Protein AF-A0A8J8A7P6-F1 (afdb_monomer)

Foldseek 3Di:
DPPVLVVVLVVLLVVLVVLLVVLLVVLLVVCVVVCVCVVDPVVCSLVSSLVRSLVVSCVVLCVVLVVDPDPVSNVSSVVSSVVSSVVSNVVSCVVSVVD

Nearest PDB structures (foldseek):
  2lff-assembly1_A  TM=4.448E-01  e=4.090E+00  Escherichia coli

Sequence (99 aa):
MKGSDIIVILLYGIFLFISSLYFILAGSALVDSLGIDRHVPCLLTPVIVAFTSSLMFTALSSVPLAFTKRKGIRRAVFMLFSASFAFYSIVVWFFLGLK

pLDDT: mean 80.86, std 7.24, range [47.47, 88.5]

Secondary structure (DSSP, 8-state):
--H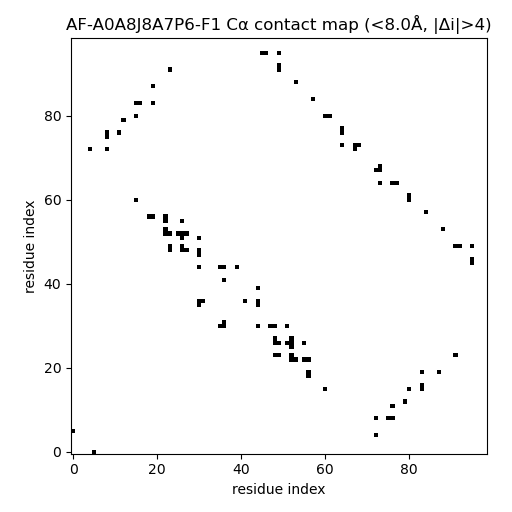HHHHHHHHHHHHHHHHHHHHHHHHHHHHHHTTGGGTS-TTTHHHHHHHHHHHHHHHHHHHHHHH---HHHHHHHHHHHHHHHHHHHHHHHHHHHT-

Solvent-accessible surface area (backbone atoms only — not comparable to full-atom values): 5491 Å² total; per-residue (Å²): 133,56,72,69,57,52,52,52,50,50,54,50,51,53,50,51,57,57,45,48,61,50,28,52,55,50,17,44,53,49,40,59,72,68,46,49,60,79,77,45,61,78,84,49,42,56,58,52,26,49,52,49,14,49,50,53,44,51,58,61,66,46,47,65,62,75,70,47,83,51,71,77,57,41,55,55,52,49,53,50,49,53,54,48,49,53,50,39,52,53,52,49,50,53,66,50,69,74,106

Mean predicted aligned error: 6.5 Å

Structure (mmCIF, N/CA/C/O backbone):
data_AF-A0A8J8A7P6-F1
#
_entry.id   AF-A0A8J8A7P6-F1
#
loop_
_atom_site.group_PDB
_atom_site.id
_atom_site.type_symbol
_atom_site.label_atom_id
_atom_site.label_alt_id
_atom_site.label_comp_id
_atom_site.label_asym_id
_atom_site.label_entity_id
_atom_site.label_seq_id
_atom_site.pdbx_PDB_ins_code
_atom_site.Cartn_x
_atom_site.Cartn_y
_atom_site.Cartn_z
_atom_site.occupancy
_atom_site.B_iso_or_equiv
_atom_site.auth_seq_id
_atom_site.auth_comp_id
_atom_site.auth_asym_id
_atom_site.auth_atom_id
_atom_site.pdbx_PDB_model_num
ATOM 1 N N . MET A 1 1 ? -16.924 8.272 21.383 1.00 63.09 1 MET A N 1
ATOM 2 C CA . MET A 1 1 ? -15.663 7.514 21.193 1.00 63.09 1 MET A CA 1
ATOM 3 C C . MET A 1 1 ? -14.841 7.662 22.457 1.00 63.09 1 MET A C 1
ATOM 5 O O . MET A 1 1 ? -14.871 8.743 23.030 1.00 63.09 1 MET A O 1
ATOM 9 N N . LYS A 1 2 ? -14.178 6.604 22.937 1.00 77.44 2 LYS A N 1
ATOM 10 C CA . LYS A 1 2 ? -13.276 6.734 24.094 1.00 77.44 2 LYS A CA 1
ATOM 11 C C . LYS A 1 2 ? -11.980 7.408 23.627 1.00 77.44 2 LYS A C 1
ATOM 13 O O . LYS A 1 2 ? -11.599 7.230 22.473 1.00 77.44 2 LYS A O 1
ATOM 18 N N . GLY A 1 3 ? -11.293 8.154 24.496 1.00 76.62 3 GLY A N 1
ATOM 19 C CA . GLY A 1 3 ? -10.028 8.822 24.137 1.00 76.62 3 GLY A CA 1
ATOM 20 C C . GLY A 1 3 ? -8.970 7.857 23.579 1.00 76.62 3 GLY A C 1
ATOM 21 O O . GLY A 1 3 ? -8.239 8.199 22.656 1.00 76.62 3 GLY A O 1
ATOM 22 N N . SER A 1 4 ? -8.977 6.604 24.041 1.00 78.06 4 SER A N 1
ATOM 23 C CA . SER A 1 4 ? -8.136 5.531 23.502 1.00 78.06 4 SER A CA 1
ATOM 24 C C . SER A 1 4 ? -8.440 5.173 22.043 1.00 78.06 4 SER A C 1
ATOM 26 O O . SER A 1 4 ? -7.518 4.861 21.298 1.00 78.06 4 SER A O 1
ATOM 28 N N . ASP A 1 5 ? -9.697 5.262 21.599 1.00 78.06 5 ASP A N 1
ATOM 29 C CA . ASP A 1 5 ? -10.060 4.995 20.203 1.00 78.06 5 ASP A CA 1
ATOM 30 C C . ASP A 1 5 ? -9.520 6.102 19.275 1.00 78.06 5 ASP A C 1
ATOM 32 O O . ASP A 1 5 ? -9.119 5.824 18.148 1.00 78.06 5 ASP A O 1
ATOM 36 N N . ILE A 1 6 ? -9.470 7.351 19.760 1.00 82.88 6 ILE A N 1
ATOM 37 C CA . ILE A 1 6 ? -8.918 8.501 19.024 1.00 82.88 6 ILE A CA 1
ATOM 38 C C . ILE A 1 6 ? -7.408 8.336 18.839 1.00 82.88 6 ILE A C 1
ATOM 40 O O . ILE A 1 6 ? -6.904 8.531 17.737 1.00 82.88 6 ILE A O 1
ATOM 44 N N . ILE A 1 7 ? -6.701 7.914 19.892 1.00 84.50 7 ILE A N 1
ATOM 45 C CA . ILE A 1 7 ? -5.255 7.661 19.845 1.00 84.50 7 ILE A CA 1
ATOM 46 C C . ILE A 1 7 ? -4.926 6.583 18.807 1.00 84.50 7 ILE A C 1
ATOM 48 O O . ILE A 1 7 ? -4.011 6.767 18.011 1.00 84.50 7 ILE A O 1
ATOM 52 N N . VAL A 1 8 ? -5.697 5.490 18.762 1.00 83.31 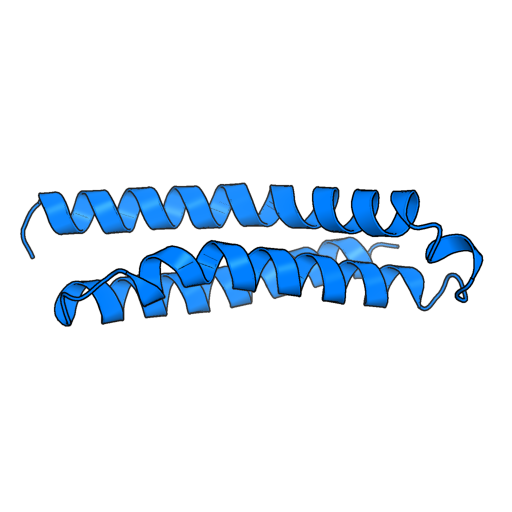8 VAL A N 1
ATOM 53 C CA . VAL A 1 8 ? -5.497 4.413 17.775 1.00 83.31 8 VAL A CA 1
ATOM 54 C C . VAL A 1 8 ? -5.700 4.919 16.346 1.00 83.31 8 VAL A C 1
ATOM 56 O O . VAL A 1 8 ? -4.906 4.597 15.467 1.00 83.31 8 VAL A O 1
ATOM 59 N N . ILE A 1 9 ? -6.733 5.732 16.109 1.00 83.75 9 ILE A N 1
ATOM 60 C CA . ILE A 1 9 ? -6.997 6.317 14.787 1.00 83.75 9 ILE A CA 1
ATOM 61 C C . ILE A 1 9 ? -5.869 7.271 14.374 1.00 83.75 9 ILE A C 1
ATOM 63 O O . ILE A 1 9 ? -5.427 7.227 13.228 1.00 83.75 9 ILE A O 1
ATOM 67 N N . LEU A 1 10 ? -5.377 8.094 15.304 1.00 87.94 10 LEU A N 1
ATOM 68 C CA . LEU A 1 10 ? -4.278 9.026 15.058 1.00 87.94 10 LEU A CA 1
ATOM 69 C C . LEU A 1 10 ? -2.977 8.284 14.719 1.00 87.94 10 LEU A C 1
ATOM 71 O O . LEU A 1 10 ? -2.348 8.582 13.707 1.00 87.94 10 LEU A O 1
ATOM 75 N N . LEU A 1 11 ? -2.607 7.280 15.522 1.00 87.44 11 LEU A N 1
ATOM 76 C CA . LEU A 1 11 ? -1.435 6.436 15.273 1.00 87.44 11 LEU A CA 1
ATOM 77 C C . LEU A 1 11 ? -1.529 5.731 13.921 1.00 87.44 11 LEU A C 1
ATOM 79 O O . LEU A 1 11 ? -0.550 5.686 13.181 1.00 87.44 11 LEU A O 1
ATOM 83 N N . TYR A 1 12 ? -2.713 5.220 13.580 1.00 85.94 12 TYR A N 1
ATOM 84 C CA . TYR A 1 12 ? -2.947 4.587 12.289 1.00 85.94 12 TYR A CA 1
ATOM 85 C C . TYR A 1 12 ? -2.804 5.578 11.125 1.00 85.9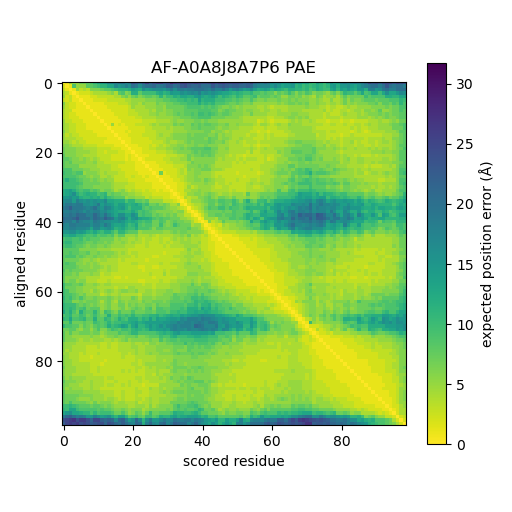4 12 TYR A C 1
ATOM 87 O O . TYR A 1 12 ? -2.200 5.241 10.112 1.00 85.94 12 TYR A O 1
ATOM 95 N N . GLY A 1 13 ? -3.281 6.816 11.276 1.00 85.12 13 GLY A N 1
ATOM 96 C CA . GLY A 1 13 ? -3.085 7.866 10.274 1.00 85.12 13 GLY A CA 1
ATOM 97 C C . GLY A 1 13 ? -1.623 8.253 10.073 1.00 85.12 13 GLY A C 1
ATOM 98 O O . GLY A 1 13 ? -1.172 8.354 8.935 1.00 85.12 13 GLY A O 1
ATOM 99 N N . ILE A 1 14 ? -0.859 8.395 11.158 1.00 88.44 14 ILE A N 1
ATOM 100 C CA . ILE A 1 14 ? 0.586 8.666 11.087 1.00 88.44 14 ILE A CA 1
ATOM 101 C C . ILE A 1 14 ? 1.310 7.502 10.399 1.00 88.44 14 ILE A C 1
ATOM 103 O O . ILE A 1 14 ? 2.130 7.720 9.508 1.00 88.44 14 ILE A O 1
ATOM 107 N N . PHE A 1 15 ? 0.971 6.266 10.772 1.00 88.38 15 PHE A N 1
ATOM 108 C CA . PHE A 1 15 ? 1.515 5.065 10.145 1.00 88.38 15 PHE A CA 1
ATOM 109 C C . PHE A 1 15 ? 1.238 5.033 8.638 1.00 88.38 15 PHE A C 1
ATOM 111 O O . PHE A 1 15 ? 2.162 4.802 7.860 1.00 88.38 15 PHE A O 1
ATOM 118 N N . LEU A 1 16 ? -0.002 5.300 8.220 1.00 86.56 16 LEU A N 1
ATOM 119 C CA . LEU A 1 16 ? -0.396 5.363 6.811 1.00 86.56 16 LEU A CA 1
ATOM 120 C C . LEU A 1 16 ? 0.395 6.425 6.039 1.00 86.56 16 LEU A C 1
ATOM 122 O O . LEU A 1 16 ? 0.885 6.158 4.941 1.00 86.56 16 LEU A O 1
ATOM 126 N N . PHE A 1 17 ? 0.572 7.604 6.637 1.00 85.75 17 PHE A N 1
ATOM 127 C CA . PHE A 1 17 ? 1.315 8.695 6.020 1.00 85.75 17 PHE A CA 1
ATOM 128 C C . PHE A 1 17 ? 2.791 8.340 5.808 1.00 85.75 17 PHE A C 1
ATOM 130 O O . PHE A 1 17 ? 3.296 8.461 4.696 1.00 85.75 17 PHE A O 1
ATOM 137 N N . ILE A 1 18 ? 3.479 7.826 6.829 1.00 85.88 18 ILE A N 1
ATOM 138 C CA . ILE A 1 18 ? 4.895 7.431 6.713 1.00 85.88 18 ILE A CA 1
ATOM 139 C C . ILE A 1 18 ? 5.054 6.257 5.737 1.00 85.88 18 ILE A C 1
ATOM 141 O O . ILE A 1 18 ? 5.951 6.256 4.891 1.00 85.88 18 ILE A O 1
ATOM 145 N N . SER A 1 19 ? 4.144 5.285 5.815 1.00 85.25 19 SER A N 1
ATOM 146 C CA . SER A 1 19 ? 4.114 4.124 4.923 1.00 85.25 19 SER A CA 1
ATOM 147 C C . SER A 1 19 ? 4.023 4.538 3.457 1.00 85.25 19 SER A C 1
ATOM 149 O O . SER A 1 19 ? 4.696 3.949 2.616 1.00 85.25 19 SER A O 1
ATOM 151 N N . SER A 1 20 ? 3.235 5.572 3.147 1.00 82.31 20 SER A N 1
ATOM 152 C CA . SER A 1 20 ? 3.034 6.035 1.772 1.00 82.31 20 SER A CA 1
ATOM 153 C C . SER A 1 20 ? 4.352 6.370 1.056 1.00 82.31 20 SER A C 1
ATOM 155 O O . SER A 1 20 ? 4.576 5.919 -0.061 1.00 82.31 20 SER A O 1
ATOM 157 N N . LEU A 1 21 ? 5.273 7.073 1.719 1.00 82.50 21 LEU A N 1
ATOM 158 C CA . LEU A 1 21 ?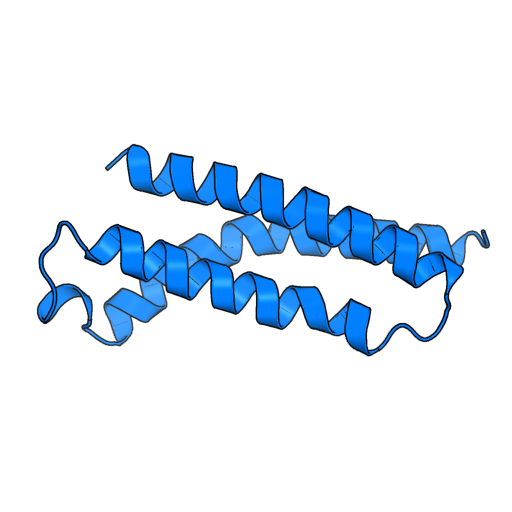 6.584 7.411 1.156 1.00 82.50 21 LEU A CA 1
ATOM 159 C C . LEU A 1 21 ? 7.507 6.190 1.101 1.00 82.50 21 LEU A C 1
ATOM 161 O O . LEU A 1 21 ? 8.192 5.962 0.104 1.00 82.50 21 LEU A O 1
ATOM 165 N N . TYR A 1 22 ? 7.497 5.381 2.161 1.00 85.69 22 TYR A N 1
ATOM 166 C CA . TYR A 1 22 ? 8.350 4.202 2.263 1.00 85.69 22 TYR A CA 1
ATOM 167 C C . TYR A 1 22 ? 8.066 3.180 1.155 1.00 85.69 22 TYR A C 1
ATOM 169 O O . TYR A 1 22 ? 8.996 2.688 0.520 1.00 85.69 22 TYR A O 1
ATOM 177 N N . PHE A 1 23 ? 6.793 2.884 0.876 1.00 85.69 23 PHE A N 1
ATOM 178 C CA . PHE A 1 23 ? 6.433 1.847 -0.094 1.00 85.69 23 PHE A CA 1
ATOM 179 C C . PHE A 1 23 ? 6.748 2.215 -1.541 1.00 85.69 23 PHE A C 1
ATOM 181 O O . PHE A 1 23 ? 6.946 1.314 -2.350 1.00 85.69 23 PHE A O 1
ATOM 188 N N . ILE A 1 24 ? 6.837 3.503 -1.879 1.00 82.69 24 ILE A N 1
ATOM 189 C CA . ILE A 1 24 ? 7.286 3.938 -3.211 1.00 82.69 24 ILE A CA 1
ATOM 190 C C . ILE A 1 24 ? 8.757 3.561 -3.411 1.00 82.69 24 ILE A C 1
ATOM 192 O O . ILE A 1 24 ? 9.108 2.927 -4.405 1.00 82.69 24 ILE A O 1
ATOM 196 N N . LEU A 1 25 ? 9.604 3.886 -2.431 1.00 83.25 25 LEU A N 1
ATOM 197 C CA . LEU A 1 25 ? 11.027 3.544 -2.456 1.00 83.25 25 LEU A CA 1
ATOM 198 C C . LEU A 1 25 ? 11.239 2.028 -2.398 1.00 83.25 25 LEU A C 1
ATOM 200 O O . LEU A 1 25 ? 12.021 1.485 -3.174 1.00 83.25 25 LEU A O 1
ATOM 204 N N . ALA A 1 26 ? 10.506 1.341 -1.519 1.00 84.62 26 ALA A N 1
ATOM 205 C CA . ALA A 1 26 ? 10.575 -0.109 -1.394 1.00 84.62 26 ALA A CA 1
ATOM 206 C C . ALA A 1 26 ? 10.127 -0.810 -2.683 1.00 84.62 26 ALA A C 1
ATOM 208 O O . ALA A 1 26 ? 10.787 -1.746 -3.118 1.00 84.62 26 ALA A O 1
ATOM 209 N N . GLY A 1 27 ? 9.055 -0.335 -3.326 1.00 83.19 27 GLY A N 1
ATOM 210 C CA . GLY A 1 27 ? 8.585 -0.864 -4.605 1.00 83.19 27 GLY A CA 1
ATOM 211 C C . GLY A 1 27 ? 9.625 -0.716 -5.714 1.00 83.19 27 GLY A C 1
ATOM 212 O O . GLY A 1 27 ? 9.863 -1.673 -6.443 1.00 83.19 27 GLY A O 1
ATOM 213 N N . SER A 1 28 ? 10.297 0.438 -5.799 1.00 81.75 28 SER A N 1
ATOM 214 C CA . SER A 1 28 ? 11.398 0.640 -6.752 1.00 81.75 28 SER A CA 1
ATOM 215 C C . SER A 1 28 ? 12.559 -0.317 -6.480 1.00 81.75 28 SER A C 1
ATOM 217 O O . SER A 1 28 ? 12.993 -1.022 -7.383 1.00 81.75 28 SER A O 1
ATOM 219 N N . ALA A 1 29 ? 13.010 -0.407 -5.226 1.00 84.19 29 ALA A N 1
ATOM 220 C CA . ALA A 1 29 ? 14.117 -1.280 -4.842 1.00 84.19 29 ALA A CA 1
ATOM 221 C C . ALA A 1 29 ? 13.813 -2.768 -5.084 1.00 84.19 29 ALA A C 1
ATOM 223 O O . ALA A 1 29 ? 14.708 -3.538 -5.418 1.00 84.19 29 ALA A O 1
ATOM 224 N N . LEU A 1 30 ? 12.553 -3.184 -4.927 1.00 84.44 30 LEU A N 1
ATOM 225 C CA . LEU A 1 30 ? 12.118 -4.558 -5.169 1.00 84.44 30 LEU A CA 1
ATOM 226 C C . LEU A 1 30 ? 12.132 -4.879 -6.671 1.00 84.44 30 LEU A C 1
ATOM 228 O O . LEU A 1 30 ? 12.635 -5.929 -7.065 1.00 84.44 30 LEU A O 1
ATOM 232 N N . VAL A 1 31 ? 11.648 -3.958 -7.510 1.00 82.00 31 VAL A N 1
ATOM 233 C CA . VAL A 1 31 ? 11.701 -4.094 -8.976 1.00 82.00 31 VAL A CA 1
ATOM 234 C C . VAL A 1 31 ? 13.146 -4.173 -9.474 1.00 82.00 31 VAL A C 1
ATOM 236 O O . VAL A 1 31 ? 13.451 -5.071 -10.260 1.00 82.00 31 VAL A O 1
ATOM 239 N N . ASP A 1 32 ? 14.032 -3.323 -8.947 1.00 81.75 32 ASP A N 1
ATOM 240 C CA . ASP A 1 32 ? 15.465 -3.331 -9.270 1.00 81.75 32 ASP A CA 1
ATOM 241 C C . ASP A 1 32 ? 16.152 -4.617 -8.770 1.00 81.75 32 ASP A C 1
ATOM 243 O O . ASP A 1 32 ? 16.950 -5.236 -9.474 1.00 81.75 32 ASP A O 1
ATOM 247 N N . SER A 1 33 ? 15.826 -5.071 -7.554 1.00 81.75 33 SER A N 1
ATOM 248 C CA . SER A 1 33 ? 16.421 -6.276 -6.961 1.00 81.75 33 SER A CA 1
ATOM 249 C C . SER A 1 33 ? 15.996 -7.561 -7.668 1.00 81.75 33 SER A C 1
ATOM 251 O O . SER A 1 33 ? 16.761 -8.526 -7.668 1.00 81.75 33 SER A O 1
ATOM 253 N N . LEU A 1 34 ? 14.785 -7.607 -8.227 1.00 80.94 34 LEU A N 1
ATOM 254 C CA . LEU A 1 34 ? 14.300 -8.750 -9.002 1.00 80.94 34 LEU A CA 1
ATOM 255 C C . LEU A 1 34 ? 14.772 -8.717 -10.462 1.00 80.94 34 LEU A C 1
ATOM 257 O O . LEU A 1 34 ? 14.505 -9.664 -11.201 1.00 80.94 34 LEU A O 1
ATOM 261 N N . GLY A 1 35 ? 15.464 -7.655 -10.889 1.00 76.81 35 GLY A N 1
ATOM 262 C CA . GLY A 1 35 ? 15.934 -7.503 -12.264 1.00 76.81 35 GLY A CA 1
ATOM 263 C C . GLY A 1 35 ? 14.797 -7.392 -13.284 1.00 76.81 35 GLY A C 1
ATOM 264 O O . GLY A 1 35 ? 15.001 -7.686 -14.462 1.00 76.81 35 GLY A O 1
ATOM 265 N N . ILE A 1 36 ? 13.584 -7.028 -12.850 1.00 71.75 36 ILE A N 1
ATOM 266 C CA . ILE A 1 36 ? 12.409 -6.944 -13.733 1.00 71.75 36 ILE A CA 1
ATOM 267 C C . ILE A 1 36 ? 12.605 -5.817 -14.754 1.00 71.75 36 ILE A C 1
ATOM 269 O O . ILE A 1 36 ? 12.234 -5.951 -15.918 1.00 71.75 36 ILE A O 1
ATOM 273 N N . ASP A 1 37 ? 13.272 -4.746 -14.338 1.00 67.19 37 ASP A N 1
ATOM 274 C CA . ASP A 1 37 ? 13.755 -3.646 -15.169 1.00 67.19 37 ASP A CA 1
ATOM 275 C C . ASP A 1 37 ? 14.635 -4.104 -16.349 1.00 67.19 37 ASP A C 1
ATOM 277 O O . ASP A 1 37 ? 14.634 -3.460 -17.396 1.00 67.19 37 ASP A O 1
ATOM 281 N N . ARG A 1 38 ? 15.336 -5.241 -16.233 1.00 69.50 38 ARG A N 1
ATOM 282 C CA . ARG A 1 38 ? 16.193 -5.793 -17.303 1.00 69.50 38 ARG A CA 1
ATOM 283 C C . ARG A 1 38 ? 15.439 -6.622 -18.338 1.00 69.50 38 ARG A C 1
ATOM 285 O O . ARG A 1 38 ? 15.969 -6.880 -19.417 1.00 69.50 38 ARG A O 1
ATOM 292 N N . HIS A 1 39 ? 14.228 -7.065 -18.010 1.00 72.81 39 HIS A N 1
ATOM 293 C CA . HIS A 1 39 ? 13.429 -7.964 -18.845 1.00 72.81 39 HIS A CA 1
ATOM 294 C C . HIS A 1 39 ? 12.194 -7.292 -19.450 1.00 72.81 39 HIS A C 1
ATOM 296 O O . HIS A 1 39 ? 11.480 -7.912 -20.239 1.00 72.81 39 HIS A O 1
ATOM 302 N N . VAL A 1 40 ? 11.939 -6.032 -19.097 1.00 69.81 40 VAL A N 1
ATOM 303 C CA . VAL A 1 40 ? 10.738 -5.298 -19.483 1.00 69.81 40 VAL A CA 1
ATOM 304 C C . VAL A 1 40 ? 11.137 -3.955 -20.117 1.00 69.81 40 VAL A C 1
ATOM 306 O O . VAL A 1 40 ? 12.112 -3.347 -19.683 1.00 69.81 40 VAL A O 1
ATOM 309 N N . PRO A 1 41 ? 10.421 -3.461 -21.149 1.00 74.56 41 PRO A N 1
ATOM 310 C CA . PRO A 1 41 ? 10.706 -2.154 -21.740 1.00 74.56 41 PRO A CA 1
ATOM 311 C C . PRO A 1 41 ? 10.727 -1.039 -20.685 1.00 74.56 41 PRO A C 1
ATOM 313 O O . PRO A 1 41 ? 9.834 -0.994 -19.840 1.00 74.56 41 PRO A O 1
ATOM 316 N N . CYS A 1 42 ? 11.661 -0.084 -20.787 1.00 69.50 42 CYS A N 1
ATOM 317 C CA . CYS A 1 42 ? 11.787 1.041 -19.839 1.00 69.50 42 CYS A CA 1
ATOM 318 C C . CYS A 1 42 ? 10.474 1.803 -19.575 1.00 69.50 42 CYS A C 1
ATOM 320 O O . CYS A 1 42 ? 10.275 2.326 -18.484 1.00 69.50 42 CYS A O 1
ATOM 322 N N . LEU A 1 43 ? 9.572 1.856 -20.561 1.00 72.69 43 LEU A N 1
ATOM 323 C CA . LEU A 1 43 ? 8.254 2.498 -20.453 1.00 72.69 43 LEU A CA 1
ATOM 324 C C . LEU A 1 43 ? 7.293 1.773 -19.492 1.00 72.69 43 LEU A C 1
ATOM 326 O O . LEU A 1 43 ? 6.373 2.384 -18.958 1.00 72.69 43 LEU A O 1
ATOM 330 N N . LEU A 1 44 ? 7.493 0.474 -19.267 1.00 76.88 44 LEU A N 1
ATOM 331 C CA . LEU A 1 44 ? 6.655 -0.374 -18.414 1.00 76.88 44 LEU A CA 1
ATOM 332 C C . LEU A 1 44 ? 7.193 -0.482 -16.981 1.00 76.88 44 LEU A C 1
ATOM 334 O O . LEU A 1 44 ? 6.412 -0.701 -16.058 1.00 76.88 44 LEU A O 1
ATOM 338 N N . THR A 1 45 ? 8.491 -0.266 -16.766 1.00 76.88 45 THR A N 1
ATOM 339 C CA . THR A 1 45 ? 9.117 -0.221 -15.435 1.00 76.88 45 THR A CA 1
ATOM 340 C C . THR A 1 45 ? 8.380 0.686 -14.436 1.00 76.88 45 THR A C 1
ATOM 342 O O . THR A 1 45 ? 8.065 0.205 -13.346 1.00 76.88 45 THR A O 1
ATOM 345 N N . PRO A 1 46 ? 8.012 1.947 -14.757 1.00 77.44 46 PRO A N 1
ATOM 346 C CA . PRO A 1 46 ? 7.264 2.790 -13.824 1.00 77.44 46 PRO A CA 1
ATOM 347 C C . PRO A 1 46 ? 5.888 2.210 -13.470 1.00 77.44 46 PRO A C 1
ATOM 349 O O . PRO A 1 46 ? 5.478 2.271 -12.313 1.00 77.44 46 PRO A O 1
ATOM 352 N N . VAL A 1 47 ? 5.200 1.581 -14.427 1.00 81.56 47 VAL A N 1
ATOM 353 C CA . VAL A 1 47 ? 3.899 0.929 -14.196 1.00 81.56 47 VAL A CA 1
ATOM 354 C C . VAL A 1 47 ? 4.045 -0.255 -13.238 1.00 81.56 47 VAL A C 1
ATOM 356 O O . VAL A 1 47 ? 3.236 -0.421 -12.325 1.00 81.56 47 VAL A O 1
ATOM 359 N N . ILE A 1 48 ? 5.103 -1.051 -13.400 1.00 82.56 48 ILE A N 1
ATOM 360 C CA . ILE A 1 48 ? 5.403 -2.191 -12.526 1.00 82.56 48 ILE A CA 1
ATOM 361 C C . ILE A 1 48 ? 5.757 -1.718 -11.116 1.00 82.56 48 ILE A C 1
ATOM 363 O O . ILE A 1 48 ? 5.278 -2.304 -10.143 1.00 82.56 48 ILE A O 1
ATOM 367 N N . VAL A 1 49 ? 6.541 -0.644 -10.988 1.00 83.62 49 VAL A N 1
ATOM 368 C CA . VAL A 1 49 ? 6.851 -0.038 -9.687 1.00 83.62 49 VAL A CA 1
ATOM 369 C C . VAL A 1 49 ? 5.567 0.436 -9.011 1.00 83.62 49 VAL A C 1
ATOM 371 O O . VAL A 1 49 ? 5.336 0.045 -7.871 1.00 83.62 49 VAL A O 1
ATOM 374 N N . ALA A 1 50 ? 4.696 1.168 -9.718 1.00 83.56 50 ALA A N 1
ATOM 375 C CA . ALA A 1 50 ? 3.386 1.596 -9.210 1.00 83.56 50 ALA A CA 1
ATOM 376 C C . ALA A 1 50 ? 2.542 0.423 -8.708 1.00 83.56 50 ALA A C 1
ATOM 378 O O . ALA A 1 50 ? 1.931 0.491 -7.641 1.00 83.56 50 ALA A O 1
ATOM 379 N N . PHE A 1 51 ? 2.480 -0.651 -9.492 1.00 84.94 51 PHE A N 1
ATOM 380 C CA . PHE A 1 51 ? 1.686 -1.823 -9.157 1.00 84.94 51 PHE A CA 1
ATOM 381 C C . PHE A 1 51 ? 2.229 -2.533 -7.913 1.00 84.94 51 PHE A C 1
ATOM 383 O O . PHE A 1 51 ? 1.484 -2.801 -6.969 1.00 84.94 51 PHE A O 1
ATOM 390 N N . THR A 1 52 ? 3.540 -2.773 -7.882 1.00 86.88 52 THR A N 1
ATOM 391 C CA . THR A 1 52 ? 4.227 -3.452 -6.776 1.00 86.88 52 THR A CA 1
ATOM 392 C C . THR A 1 52 ? 4.118 -2.638 -5.490 1.00 86.88 52 THR A C 1
ATOM 394 O O . THR A 1 52 ? 3.739 -3.163 -4.444 1.00 86.88 52 THR A O 1
ATOM 397 N N . SER A 1 53 ? 4.373 -1.334 -5.572 1.00 86.38 53 SER A N 1
ATOM 398 C CA . SER A 1 53 ? 4.320 -0.426 -4.433 1.00 86.38 53 SER A CA 1
ATOM 399 C C . SER A 1 53 ? 2.894 -0.311 -3.871 1.00 86.38 53 SER A C 1
ATOM 401 O O . SER A 1 53 ? 2.700 -0.382 -2.654 1.00 86.38 53 SER A O 1
ATOM 403 N N . SER A 1 54 ? 1.882 -0.235 -4.747 1.00 85.94 54 SER A N 1
ATOM 404 C CA . SER A 1 54 ? 0.464 -0.209 -4.361 1.00 85.94 54 SER A CA 1
ATOM 405 C C . SER A 1 54 ? 0.028 -1.500 -3.679 1.00 85.94 54 SER A C 1
ATOM 407 O O . SER A 1 54 ? -0.638 -1.446 -2.647 1.00 85.94 54 SER A O 1
ATOM 409 N N . LEU A 1 55 ? 0.441 -2.658 -4.204 1.00 86.62 55 LEU A N 1
ATOM 410 C CA . LEU A 1 55 ? 0.168 -3.953 -3.581 1.00 86.62 55 LEU A CA 1
ATOM 411 C C . LEU A 1 55 ? 0.756 -4.038 -2.173 1.00 86.62 55 LEU A C 1
ATOM 413 O O . LEU A 1 55 ? 0.054 -4.439 -1.245 1.00 86.62 55 LEU A O 1
ATOM 417 N N . MET A 1 56 ? 2.016 -3.632 -1.998 1.00 86.06 56 MET A N 1
ATOM 418 C CA . MET A 1 56 ? 2.669 -3.648 -0.687 1.00 86.06 56 MET A CA 1
ATOM 419 C C . MET A 1 56 ? 1.970 -2.714 0.306 1.00 86.06 56 MET A C 1
ATOM 421 O O . MET A 1 56 ? 1.691 -3.123 1.436 1.00 86.06 56 MET A O 1
ATOM 425 N N . PHE A 1 57 ? 1.626 -1.497 -0.129 1.00 87.25 57 PHE A N 1
ATOM 426 C CA . PHE A 1 57 ? 0.880 -0.540 0.684 1.00 87.25 57 PHE A CA 1
ATOM 427 C C . PHE A 1 57 ? -0.477 -1.116 1.106 1.00 87.25 57 PHE A C 1
ATOM 429 O O . PHE A 1 57 ? -0.786 -1.168 2.294 1.00 87.25 57 PHE A O 1
ATOM 436 N N . THR A 1 58 ? -1.275 -1.634 0.167 1.00 87.06 58 THR A N 1
ATOM 437 C CA . THR A 1 58 ? -2.582 -2.230 0.474 1.00 87.06 58 THR A CA 1
ATOM 438 C C . THR A 1 58 ? -2.464 -3.436 1.403 1.00 87.06 58 THR A C 1
ATOM 440 O O . THR A 1 58 ? -3.228 -3.539 2.367 1.00 87.06 58 THR A O 1
ATOM 443 N N . ALA A 1 59 ? -1.507 -4.333 1.158 1.00 86.31 59 ALA A N 1
ATOM 444 C CA . ALA A 1 59 ? -1.311 -5.528 1.969 1.00 86.31 59 ALA A CA 1
ATOM 445 C C . ALA A 1 59 ? -1.038 -5.164 3.433 1.00 86.31 59 ALA A C 1
ATOM 447 O O . ALA A 1 59 ? -1.758 -5.625 4.315 1.00 86.31 59 ALA A O 1
ATOM 448 N N . LEU A 1 60 ? -0.076 -4.274 3.697 1.00 84.19 60 LEU A N 1
ATOM 449 C CA . LEU A 1 60 ? 0.277 -3.877 5.062 1.00 84.19 60 LEU A CA 1
ATOM 450 C C . LEU A 1 60 ? -0.767 -2.968 5.714 1.00 84.19 60 LEU A C 1
ATOM 452 O O . LEU A 1 60 ? -1.115 -3.154 6.879 1.00 84.19 60 LEU A O 1
ATOM 456 N N . SER A 1 61 ? -1.307 -2.002 4.977 1.00 83.38 61 SER A N 1
ATOM 457 C CA . SER A 1 61 ? -2.290 -1.062 5.517 1.00 83.38 61 SER A CA 1
ATOM 458 C C . SER A 1 61 ? -3.665 -1.697 5.748 1.00 83.38 61 SER A C 1
ATOM 460 O O . SER A 1 61 ? -4.432 -1.204 6.567 1.00 83.38 61 SER A O 1
ATOM 462 N N . SER A 1 62 ? -3.989 -2.822 5.106 1.00 82.31 62 SER A N 1
ATOM 463 C CA . SER A 1 62 ? -5.233 -3.556 5.381 1.00 82.31 62 SER A CA 1
ATOM 464 C C . SER A 1 62 ? -5.176 -4.431 6.643 1.00 82.31 62 SER A C 1
ATOM 466 O O . SER A 1 62 ? -6.230 -4.806 7.168 1.00 82.31 62 SER A O 1
ATOM 468 N N . VAL A 1 63 ? -3.981 -4.708 7.187 1.00 81.88 63 VAL A N 1
ATOM 469 C CA . VAL A 1 63 ? -3.798 -5.547 8.386 1.00 81.88 63 VAL A CA 1
ATOM 470 C C . VAL A 1 63 ? -4.635 -5.024 9.563 1.00 81.88 63 VAL A C 1
ATOM 472 O O . VAL A 1 63 ? -5.468 -5.774 10.078 1.00 81.88 63 VAL A O 1
ATOM 475 N N . PRO A 1 64 ? -4.558 -3.740 9.965 1.00 74.62 64 PRO A N 1
ATOM 476 C CA . PRO A 1 64 ? -5.351 -3.242 11.088 1.00 74.62 64 PRO A CA 1
ATOM 477 C C . PRO A 1 64 ? -6.864 -3.328 10.849 1.00 74.62 64 PRO A C 1
ATOM 479 O O . PRO A 1 64 ? -7.620 -3.550 11.798 1.00 74.62 64 PRO A O 1
ATOM 482 N N . LEU A 1 65 ? -7.331 -3.225 9.598 1.00 75.88 65 LEU A N 1
ATOM 483 C CA . LEU A 1 65 ? -8.749 -3.410 9.268 1.00 75.88 65 LEU A CA 1
ATOM 484 C C . LEU A 1 65 ? -9.216 -4.850 9.504 1.00 75.88 65 LEU A C 1
ATOM 486 O O . LEU A 1 65 ? -10.345 -5.041 9.960 1.00 75.88 65 LEU A O 1
ATOM 490 N N . ALA A 1 66 ? -8.373 -5.843 9.208 1.00 76.06 66 ALA A N 1
ATOM 491 C CA . ALA A 1 66 ? -8.691 -7.256 9.400 1.00 76.06 66 ALA A CA 1
ATOM 492 C C . ALA A 1 66 ? -8.798 -7.630 10.889 1.00 76.06 66 ALA A C 1
ATOM 494 O O . ALA A 1 66 ? -9.666 -8.414 11.276 1.00 76.06 66 ALA A O 1
ATOM 495 N N . PHE A 1 67 ? -7.968 -7.023 11.743 1.00 75.94 67 PHE A N 1
ATOM 496 C CA . PHE A 1 67 ? -7.932 -7.321 13.181 1.00 75.94 67 PHE A CA 1
ATOM 497 C C . PHE A 1 67 ? -8.908 -6.476 14.026 1.00 75.94 67 PHE A C 1
ATOM 499 O O . PHE A 1 67 ? -9.216 -6.832 15.169 1.00 75.94 67 PHE A O 1
ATOM 506 N N . THR A 1 68 ? -9.463 -5.384 13.488 1.00 75.25 68 THR A N 1
ATOM 507 C CA . THR A 1 68 ? -10.366 -4.500 14.245 1.00 75.25 68 THR A CA 1
ATOM 508 C C . THR A 1 68 ? -11.800 -5.046 14.308 1.00 75.25 68 THR A C 1
ATOM 510 O O . THR A 1 68 ? -12.609 -4.852 13.401 1.00 75.25 68 THR A O 1
ATOM 513 N N . LYS A 1 69 ? -12.174 -5.658 15.443 1.00 74.25 69 LYS A N 1
ATOM 514 C CA . LYS A 1 69 ? -13.540 -6.179 15.692 1.00 74.25 69 LYS A CA 1
ATOM 515 C C . LYS A 1 69 ? -14.573 -5.114 16.110 1.00 74.25 69 LYS A C 1
ATOM 517 O O . LYS A 1 69 ? -15.775 -5.376 16.101 1.00 74.25 69 LYS A O 1
ATOM 522 N N . ARG A 1 70 ? -14.146 -3.899 16.480 1.00 78.31 70 ARG A N 1
ATOM 523 C CA . ARG A 1 70 ? -15.043 -2.814 16.931 1.00 78.31 70 ARG A CA 1
ATOM 524 C C . ARG A 1 70 ? -15.649 -2.063 15.738 1.00 78.31 70 ARG A C 1
ATOM 526 O O . ARG A 1 70 ? -14.949 -1.295 15.082 1.00 78.31 70 ARG A O 1
ATOM 533 N N . LYS A 1 71 ? -16.962 -2.217 15.500 1.00 75.00 71 LYS A N 1
ATOM 534 C CA . LYS A 1 71 ? -17.685 -1.600 14.360 1.00 75.00 71 LYS A CA 1
ATOM 535 C C . LYS A 1 71 ? -17.460 -0.083 14.219 1.00 75.00 71 LYS A C 1
ATOM 537 O O . LYS A 1 71 ? -17.264 0.390 13.105 1.00 75.00 71 LYS A O 1
ATOM 542 N N . GLY A 1 72 ? -17.446 0.665 15.328 1.00 72.12 72 GLY A N 1
ATOM 543 C CA . GLY A 1 72 ? -17.256 2.125 15.306 1.00 72.12 72 GLY A CA 1
ATOM 544 C C . GLY A 1 72 ? -15.863 2.564 14.837 1.00 72.12 72 GLY A C 1
ATOM 545 O O . GLY A 1 72 ? -15.745 3.473 14.023 1.00 72.12 72 GLY A O 1
ATOM 546 N N . ILE A 1 73 ? -14.815 1.869 15.286 1.00 78.31 73 ILE A N 1
ATOM 547 C CA . ILE A 1 73 ? -13.421 2.153 14.902 1.00 78.31 73 ILE A CA 1
ATOM 548 C C . ILE A 1 73 ? -13.167 1.694 13.468 1.00 78.31 73 ILE A C 1
ATOM 550 O O . ILE A 1 73 ? -12.527 2.400 12.698 1.00 78.31 73 ILE A O 1
ATOM 554 N N . ARG A 1 74 ? -13.735 0.547 13.077 1.00 80.69 74 ARG A N 1
ATOM 555 C CA . ARG A 1 74 ? -13.574 -0.015 11.733 1.00 80.69 74 ARG A CA 1
ATOM 556 C C . ARG A 1 74 ? -14.002 0.961 10.637 1.00 80.69 74 ARG A C 1
ATOM 558 O O . ARG A 1 74 ? -13.320 1.046 9.625 1.00 80.69 74 ARG A O 1
ATOM 565 N N . ARG A 1 75 ? -15.087 1.724 10.837 1.00 82.19 75 ARG A N 1
ATOM 566 C CA . ARG A 1 75 ? -15.541 2.727 9.856 1.00 82.19 75 ARG A CA 1
ATOM 567 C C . ARG A 1 75 ? -14.545 3.883 9.713 1.00 82.19 75 ARG A C 1
ATOM 569 O O . ARG A 1 75 ? -14.234 4.259 8.590 1.00 82.19 75 ARG A O 1
ATOM 576 N N . ALA A 1 76 ? -14.024 4.402 10.826 1.00 82.94 76 ALA A N 1
ATOM 577 C CA . ALA A 1 76 ? -13.024 5.472 10.816 1.00 82.94 76 ALA A CA 1
ATOM 578 C C . ALA A 1 76 ? -11.695 5.014 10.195 1.00 82.94 76 ALA A C 1
ATOM 580 O O . ALA A 1 76 ? -11.147 5.693 9.335 1.00 82.94 76 ALA A O 1
ATOM 581 N N . VAL A 1 77 ? -11.218 3.825 10.570 1.00 84.1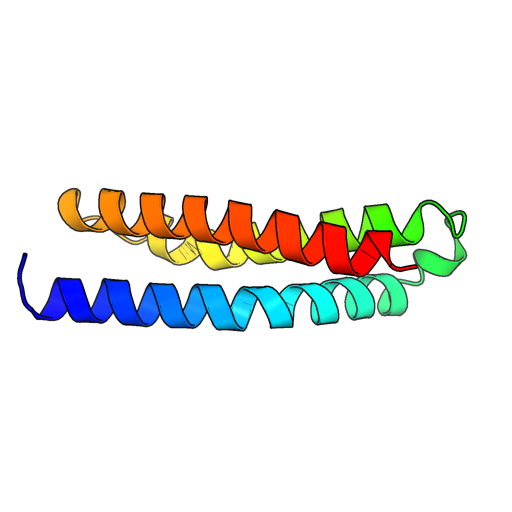2 77 VAL A N 1
ATOM 582 C CA . VAL A 1 77 ? -10.003 3.205 10.018 1.00 84.12 77 VAL A CA 1
ATOM 583 C C . VAL A 1 77 ? -10.159 2.929 8.519 1.00 84.12 77 VAL A C 1
ATOM 585 O O . VAL A 1 77 ? -9.234 3.183 7.754 1.00 84.12 77 VAL A O 1
ATOM 588 N N . PHE A 1 78 ? -11.337 2.478 8.072 1.00 85.50 78 PHE A N 1
ATOM 589 C CA . PHE A 1 78 ? -11.626 2.291 6.649 1.00 85.50 78 PHE A CA 1
ATOM 590 C C . PHE A 1 78 ? -11.623 3.613 5.871 1.00 85.50 78 PHE A C 1
ATOM 592 O O . PHE A 1 78 ? -11.005 3.681 4.815 1.00 85.50 78 PHE A O 1
ATOM 599 N N . MET A 1 79 ? -12.249 4.669 6.404 1.00 87.12 79 MET A N 1
ATOM 600 C CA . MET A 1 79 ? -12.202 6.002 5.786 1.00 87.12 79 MET A CA 1
ATOM 601 C C . MET A 1 79 ? -10.773 6.555 5.715 1.00 87.12 79 MET A C 1
ATOM 603 O O . MET A 1 79 ? -10.389 7.127 4.698 1.00 87.12 79 MET A O 1
ATOM 607 N N . LEU A 1 80 ? -9.967 6.361 6.766 1.00 87.50 80 LEU A N 1
ATOM 608 C CA . LEU A 1 80 ? -8.556 6.753 6.751 1.00 87.50 80 LEU A CA 1
ATOM 609 C C . LEU A 1 80 ? -7.761 5.972 5.707 1.00 87.50 80 LEU A C 1
ATOM 611 O O . LEU A 1 80 ? -6.963 6.558 4.984 1.00 87.50 80 LEU A O 1
ATOM 615 N N . PHE A 1 81 ? -7.991 4.663 5.613 1.00 88.50 81 PHE A N 1
ATOM 616 C CA . PHE A 1 81 ? -7.357 3.828 4.603 1.00 88.50 81 PHE A CA 1
ATOM 617 C C . PHE A 1 81 ? -7.713 4.300 3.191 1.00 88.50 81 PHE A C 1
ATOM 619 O O . PHE A 1 81 ? -6.815 4.491 2.381 1.00 88.50 81 PHE A O 1
ATOM 626 N N . SER A 1 82 ? -8.994 4.549 2.900 1.00 88.19 82 SER A N 1
ATOM 627 C CA . SER A 1 82 ? -9.412 5.001 1.570 1.00 88.19 82 SER A CA 1
ATOM 628 C C . SER A 1 82 ? -8.850 6.382 1.230 1.00 88.19 82 SER A C 1
ATOM 630 O O . SER A 1 82 ? -8.365 6.584 0.120 1.00 88.19 82 SER A O 1
ATOM 632 N N . ALA A 1 83 ? -8.859 7.317 2.186 1.00 88.00 83 ALA A N 1
ATOM 633 C CA . ALA A 1 83 ? -8.261 8.638 2.009 1.00 88.00 83 ALA A CA 1
ATOM 634 C C . ALA A 1 83 ? -6.746 8.541 1.776 1.00 88.00 83 ALA A C 1
ATOM 636 O O . ALA A 1 83 ? -6.211 9.177 0.869 1.00 88.00 83 ALA A O 1
ATOM 637 N N . SER A 1 84 ? -6.057 7.697 2.546 1.00 87.31 84 SER A N 1
ATOM 638 C CA . SER A 1 84 ? -4.619 7.509 2.392 1.00 87.31 84 SER A CA 1
ATOM 639 C C . SER A 1 84 ? -4.256 6.764 1.114 1.00 87.31 84 SER A C 1
ATOM 641 O O . SER A 1 84 ? -3.205 7.045 0.554 1.00 87.31 84 SER A O 1
ATOM 643 N N . PHE A 1 85 ? -5.090 5.841 0.637 1.00 87.25 85 PHE A N 1
ATOM 644 C CA . PHE A 1 85 ? -4.886 5.157 -0.637 1.00 87.25 85 PHE A CA 1
ATOM 645 C C . PHE A 1 85 ? -5.072 6.113 -1.821 1.00 87.25 85 PHE A C 1
ATOM 647 O O . PHE A 1 85 ? -4.289 6.083 -2.769 1.00 87.25 85 PHE A O 1
ATOM 654 N N . ALA A 1 86 ? -6.064 7.006 -1.748 1.00 88.12 86 ALA A N 1
ATOM 655 C CA . ALA A 1 86 ? -6.240 8.065 -2.737 1.00 88.12 86 ALA A CA 1
ATOM 656 C C . ALA A 1 86 ? -5.024 9.005 -2.759 1.00 88.12 86 ALA A C 1
ATOM 658 O O . ALA A 1 86 ? -4.461 9.255 -3.821 1.00 88.12 86 ALA A O 1
ATOM 659 N N . PHE A 1 87 ? -4.566 9.453 -1.585 1.00 87.81 87 PHE A N 1
ATOM 660 C CA . PHE A 1 87 ? -3.344 10.248 -1.462 1.00 87.81 87 PHE A CA 1
ATOM 661 C C . PHE A 1 87 ? -2.123 9.507 -2.019 1.00 87.81 87 PHE A C 1
ATOM 663 O O . PHE A 1 87 ? -1.400 10.049 -2.846 1.00 87.81 87 PHE A O 1
ATOM 670 N N . TYR A 1 88 ? -1.933 8.245 -1.634 1.00 87.44 88 TYR A N 1
ATOM 671 C CA . TYR A 1 88 ? -0.846 7.400 -2.116 1.00 87.44 88 TYR A CA 1
ATOM 672 C C . TYR A 1 88 ? -0.842 7.280 -3.643 1.00 87.44 88 TYR A C 1
ATOM 674 O O . TYR A 1 88 ? 0.198 7.459 -4.267 1.00 87.44 88 TYR A O 1
ATOM 682 N N . SER A 1 89 ? -2.008 7.057 -4.251 1.00 84.25 89 SER A N 1
ATOM 683 C CA . SER A 1 89 ? -2.155 6.967 -5.708 1.00 84.25 89 SER A CA 1
ATOM 684 C C . SER A 1 89 ? -1.747 8.269 -6.405 1.00 84.25 89 SER A C 1
ATOM 686 O O 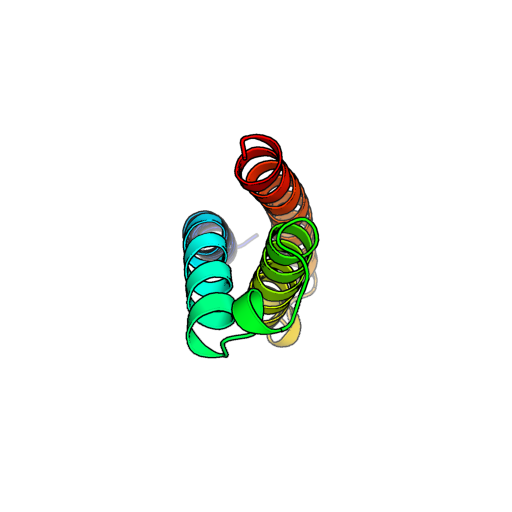. SER A 1 89 ? -1.071 8.228 -7.430 1.00 84.25 89 SER A O 1
ATOM 688 N N . ILE A 1 90 ? -2.098 9.424 -5.827 1.00 87.31 90 ILE A N 1
ATOM 689 C CA . ILE A 1 90 ? -1.676 10.741 -6.330 1.00 87.31 90 ILE A CA 1
ATOM 690 C C . ILE A 1 90 ? -0.154 10.896 -6.221 1.00 87.31 90 ILE 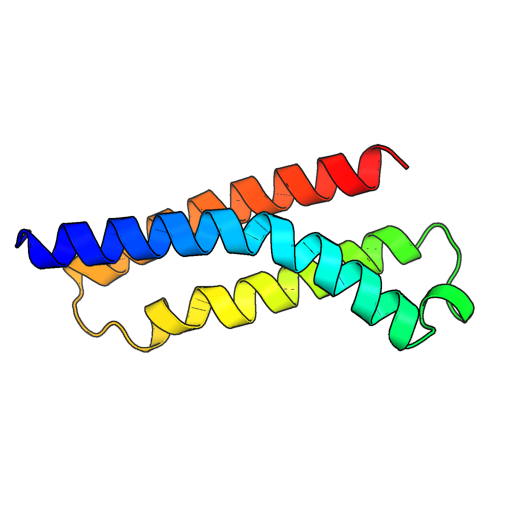A C 1
ATOM 692 O O . ILE A 1 90 ? 0.479 11.328 -7.180 1.00 87.31 90 ILE A O 1
ATOM 696 N N . VAL A 1 91 ? 0.444 10.519 -5.085 1.00 86.06 91 VAL A N 1
ATOM 697 C CA . VAL A 1 91 ? 1.899 10.612 -4.881 1.00 86.06 91 VAL A CA 1
ATOM 698 C C . VAL A 1 91 ? 2.647 9.695 -5.845 1.00 86.06 91 VAL A C 1
ATOM 700 O O . VAL A 1 91 ? 3.609 10.135 -6.465 1.00 86.06 91 VAL A O 1
ATOM 703 N N . VAL A 1 92 ? 2.196 8.450 -6.014 1.00 83.44 92 VAL A N 1
ATOM 704 C CA . VAL A 1 92 ? 2.759 7.493 -6.978 1.00 83.44 92 VAL A CA 1
ATOM 705 C C . VAL A 1 92 ? 2.674 8.046 -8.396 1.00 83.44 92 VAL A C 1
ATOM 707 O O . VAL A 1 92 ? 3.664 8.023 -9.122 1.00 83.44 92 VAL A O 1
ATOM 710 N N . TRP A 1 93 ? 1.518 8.586 -8.786 1.00 82.12 93 TRP A N 1
ATOM 711 C CA . TRP A 1 93 ? 1.347 9.174 -10.110 1.00 82.12 93 TRP A CA 1
ATOM 712 C C . TRP A 1 93 ? 2.258 10.384 -10.325 1.00 82.12 93 TRP A C 1
ATOM 714 O O . TRP A 1 93 ? 2.880 10.489 -11.376 1.00 82.12 93 TRP A O 1
ATOM 724 N N . PHE A 1 94 ? 2.416 11.246 -9.318 1.00 82.75 94 PHE A N 1
A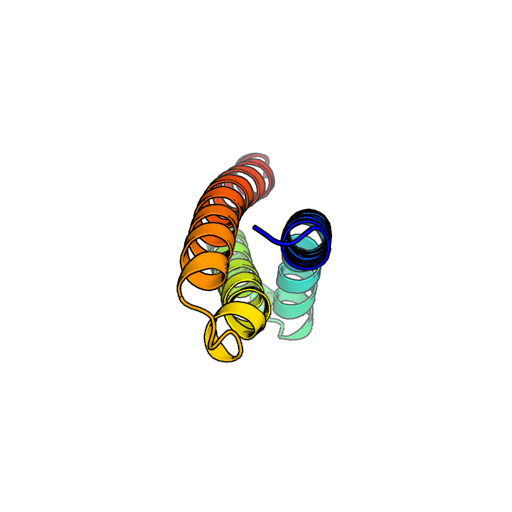TOM 725 C CA . PHE A 1 94 ? 3.351 12.368 -9.370 1.00 82.75 94 PHE A CA 1
ATOM 726 C C . PHE A 1 94 ? 4.809 11.897 -9.493 1.00 82.75 94 PHE A C 1
ATOM 728 O O . PHE A 1 94 ? 5.550 12.409 -10.325 1.00 82.75 94 PHE A O 1
ATOM 735 N N . PHE A 1 95 ? 5.214 10.886 -8.718 1.00 74.94 95 PHE A N 1
ATOM 736 C CA . PHE A 1 95 ? 6.576 10.340 -8.743 1.00 74.94 95 PHE A CA 1
ATOM 737 C C . PHE A 1 95 ? 6.930 9.646 -10.063 1.00 74.94 95 PHE A C 1
ATOM 739 O O . PHE A 1 95 ? 8.085 9.677 -10.482 1.00 74.94 95 PHE A O 1
ATOM 746 N N . LEU A 1 96 ? 5.954 9.001 -10.705 1.00 72.94 96 LEU A N 1
ATOM 747 C CA . LEU A 1 96 ? 6.157 8.262 -11.952 1.00 72.94 96 LEU A CA 1
ATOM 748 C C . LEU A 1 96 ? 5.913 9.112 -13.202 1.00 72.94 96 LEU A C 1
ATOM 750 O O . LEU A 1 96 ? 6.541 8.859 -14.220 1.00 72.94 96 LEU A O 1
ATOM 754 N N . GLY A 1 97 ? 5.025 10.108 -13.131 1.00 64.25 97 GLY A N 1
ATOM 755 C CA . GLY A 1 97 ? 4.738 11.045 -14.221 1.00 64.25 97 GLY A CA 1
ATOM 756 C C . GLY A 1 97 ? 5.777 12.159 -14.384 1.00 64.25 97 GLY A C 1
ATOM 757 O O . GLY A 1 97 ? 5.753 12.860 -15.388 1.00 64.25 97 GLY A O 1
ATOM 758 N N . LEU A 1 98 ? 6.685 12.321 -13.415 1.00 53.72 98 LEU A N 1
ATOM 759 C C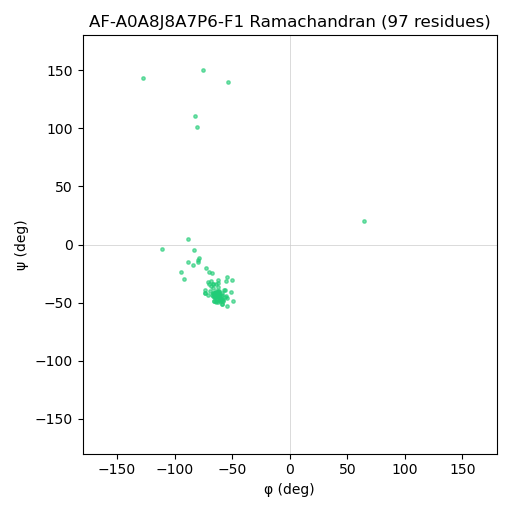A . LEU A 1 98 ? 7.850 13.213 -13.492 1.00 53.72 98 LEU A CA 1
ATOM 760 C C . LEU A 1 98 ? 9.104 12.552 -14.098 1.00 53.72 98 LEU A C 1
ATOM 762 O O . LEU A 1 98 ? 10.163 13.179 -14.100 1.00 53.72 98 LEU A O 1
ATOM 766 N N . LYS A 1 99 ? 9.007 11.306 -14.580 1.00 47.47 99 LYS A N 1
ATOM 767 C CA . LYS A 1 99 ? 10.091 10.619 -15.296 1.00 47.47 99 LYS A CA 1
ATOM 768 C C . LYS A 1 99 ? 9.913 10.689 -16.806 1.00 47.47 99 LYS A C 1
ATOM 770 O O . LYS A 1 99 ? 8.774 10.483 -17.273 1.00 47.47 99 LYS A O 1
#

Radius of gyration: 15.73 Å; Cα contacts (8 Å, |Δi|>4): 57; chains: 1; bounding box: 34×22×46 Å